Protein AF-A0A286EED9-F1 (afdb_monomer)

Solvent-accessible surface area (backbone atoms only — not comparable to full-atom values): 3875 Å² total; per-residue (Å²): 80,49,45,64,59,52,50,52,52,52,55,52,17,68,71,40,98,52,33,73,62,41,46,54,52,50,52,59,48,54,76,74,42,68,72,40,77,76,44,75,68,56,48,51,54,49,50,53,54,49,54,56,29,54,76,66,75,47,80,73,83,77,88,80,127

Structure (mmCIF, N/CA/C/O backbone):
data_AF-A0A286EED9-F1
#
_entry.id   AF-A0A286EED9-F1
#
loop_
_atom_site.group_PDB
_atom_site.id
_atom_site.type_symbol
_atom_site.label_atom_id
_atom_site.label_alt_id
_atom_site.label_comp_id
_atom_site.label_asym_id
_atom_site.label_entity_id
_atom_site.label_seq_id
_atom_site.pdbx_PDB_ins_code
_atom_site.Cartn_x
_atom_site.Cartn_y
_atom_site.Cartn_z
_atom_site.occupancy
_atom_site.B_iso_or_equiv
_atom_site.auth_seq_id
_atom_site.auth_comp_id
_atom_site.auth_asym_id
_atom_site.auth_atom_id
_atom_site.pdbx_PDB_model_num
ATOM 1 N N . MET A 1 1 ? -10.289 4.404 -5.196 1.00 84.00 1 MET A N 1
ATOM 2 C CA . MET A 1 1 ? -9.197 4.552 -4.207 1.00 84.00 1 MET A CA 1
ATOM 3 C C . MET A 1 1 ? -8.305 3.329 -4.314 1.00 84.00 1 MET A C 1
ATOM 5 O O . MET A 1 1 ? -8.849 2.243 -4.358 1.00 84.00 1 MET A O 1
ATOM 9 N N . SER A 1 2 ? -6.980 3.461 -4.408 1.00 91.00 2 SER A N 1
ATOM 10 C CA . SER A 1 2 ? -6.103 2.275 -4.436 1.00 91.00 2 SER A CA 1
ATOM 1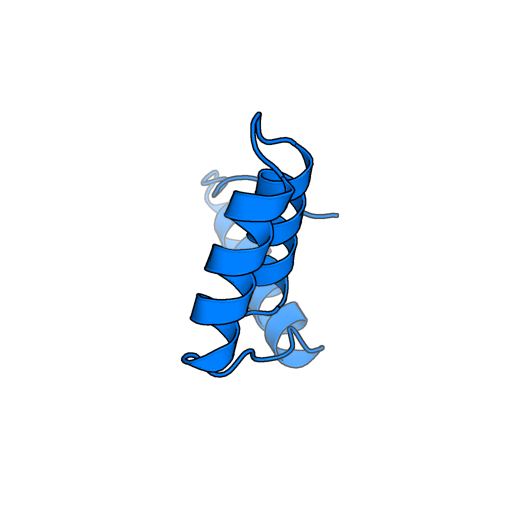1 C C . SER A 1 2 ? -6.071 1.590 -3.067 1.00 91.00 2 SER A C 1
ATOM 13 O O . SER A 1 2 ? -6.084 2.277 -2.041 1.00 91.00 2 SER A O 1
ATOM 15 N N . SER A 1 3 ? -5.971 0.261 -3.047 1.00 89.88 3 SER A N 1
ATOM 16 C CA . SER A 1 3 ? -5.755 -0.523 -1.827 1.00 89.88 3 SER A CA 1
ATOM 17 C C . SER A 1 3 ? -4.507 -0.090 -1.038 1.00 89.88 3 SER A C 1
ATOM 19 O O . SER A 1 3 ? -4.515 -0.176 0.188 1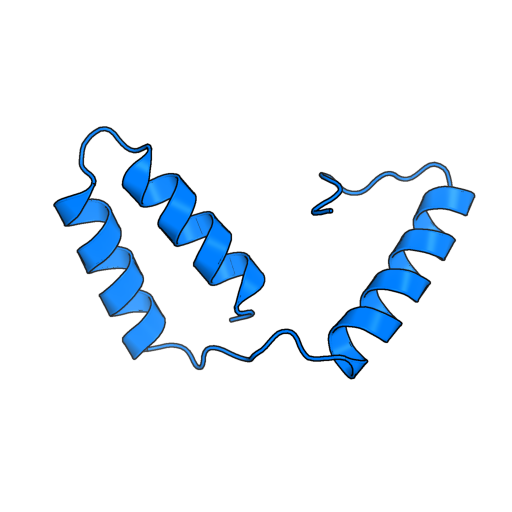.00 89.88 3 SER A O 1
ATOM 21 N N . ILE A 1 4 ? -3.486 0.477 -1.699 1.00 90.50 4 ILE A N 1
ATOM 22 C CA . ILE A 1 4 ? -2.304 1.061 -1.037 1.00 90.50 4 ILE A CA 1
ATOM 23 C C . ILE A 1 4 ? -2.700 2.240 -0.143 1.00 90.50 4 ILE A C 1
ATOM 25 O O . ILE A 1 4 ? -2.336 2.283 1.027 1.00 90.50 4 ILE A O 1
ATOM 29 N N . VAL A 1 5 ? -3.510 3.164 -0.668 1.00 91.94 5 VAL A N 1
ATOM 30 C CA . VAL A 1 5 ? -3.983 4.333 0.090 1.00 91.94 5 VAL A CA 1
ATOM 31 C C . VAL A 1 5 ? -4.862 3.891 1.258 1.00 91.94 5 VAL A C 1
ATOM 33 O O . VAL A 1 5 ? -4.741 4.420 2.359 1.00 91.94 5 VAL A O 1
ATOM 36 N N . LEU A 1 6 ? -5.722 2.890 1.045 1.00 90.50 6 LEU A N 1
ATOM 37 C CA . LEU A 1 6 ? -6.533 2.332 2.126 1.00 90.50 6 LEU A CA 1
ATOM 38 C C . LEU A 1 6 ? -5.658 1.722 3.231 1.00 90.50 6 LEU A C 1
ATOM 40 O O . LEU A 1 6 ? -5.923 1.954 4.408 1.00 90.50 6 LEU A O 1
ATOM 44 N N . SER A 1 7 ? -4.602 0.990 2.867 1.00 88.75 7 SER A N 1
ATOM 45 C CA . SER A 1 7 ? -3.657 0.411 3.827 1.00 88.75 7 SER A CA 1
ATOM 46 C C . SER A 1 7 ? -2.963 1.483 4.673 1.00 88.75 7 SER A C 1
ATOM 48 O O . SER A 1 7 ? -2.900 1.346 5.896 1.00 88.75 7 SER A O 1
ATOM 50 N N . GLU A 1 8 ? -2.517 2.585 4.063 1.00 93.00 8 GLU A N 1
ATOM 51 C CA . GLU A 1 8 ? -1.904 3.702 4.793 1.00 93.00 8 GLU A CA 1
ATOM 52 C C . GLU A 1 8 ? -2.890 4.396 5.739 1.00 93.00 8 GLU A C 1
ATOM 54 O O . GLU A 1 8 ? -2.533 4.720 6.875 1.00 93.00 8 GLU A O 1
ATOM 59 N N . LEU A 1 9 ? -4.140 4.588 5.304 1.00 93.06 9 LEU A N 1
ATOM 60 C CA . LEU A 1 9 ? -5.194 5.156 6.145 1.00 93.06 9 LEU A CA 1
ATOM 61 C C . LEU A 1 9 ? -5.480 4.265 7.358 1.00 93.06 9 LEU A C 1
ATOM 63 O O . LEU A 1 9 ? -5.558 4.773 8.477 1.00 93.06 9 LEU A O 1
ATOM 67 N N . LEU A 1 10 ? -5.595 2.950 7.155 1.00 92.31 10 LEU A N 1
ATOM 68 C CA . LEU A 1 10 ? -5.811 1.987 8.237 1.00 92.31 10 LEU A CA 1
ATOM 69 C C . LEU A 1 10 ? -4.633 1.980 9.217 1.00 92.31 10 LEU A C 1
ATOM 71 O O . LEU A 1 10 ? -4.844 2.093 10.422 1.00 92.31 10 LEU A O 1
ATOM 75 N N . TYR A 1 11 ? -3.395 1.947 8.719 1.00 92.94 11 TYR A N 1
ATOM 76 C CA . TYR A 1 11 ? -2.204 2.038 9.568 1.00 92.94 11 TYR A CA 1
ATOM 77 C C . TYR A 1 11 ? -2.168 3.343 10.380 1.00 92.94 11 TYR A C 1
ATOM 79 O O . TYR A 1 11 ? -1.886 3.333 11.581 1.00 92.94 11 TYR A O 1
ATOM 87 N N . GLY A 1 12 ? -2.498 4.473 9.749 1.00 92.69 12 GLY A N 1
ATOM 88 C CA . GLY A 1 12 ? -2.612 5.763 10.425 1.00 92.69 12 GLY A CA 1
ATOM 89 C C . GLY A 1 12 ? -3.705 5.782 11.497 1.00 92.69 12 GLY A C 1
ATOM 90 O O . GLY A 1 12 ? -3.498 6.357 12.566 1.00 92.69 12 GLY A O 1
ATOM 91 N N . ALA A 1 13 ? -4.841 5.125 11.249 1.00 93.94 13 ALA A N 1
ATOM 92 C CA . ALA A 1 13 ? -5.922 4.999 12.223 1.00 93.94 13 ALA A CA 1
ATOM 93 C C . ALA A 1 13 ? -5.528 4.152 13.433 1.00 93.94 13 ALA A C 1
ATOM 95 O O . ALA A 1 13 ? -5.770 4.587 14.560 1.00 93.94 13 ALA A O 1
ATOM 96 N N . GLU A 1 14 ? -4.868 3.014 13.223 1.00 92.69 14 GLU A N 1
ATOM 97 C CA . GLU A 1 14 ? -4.360 2.159 14.306 1.00 92.69 14 GLU A CA 1
ATOM 98 C C . GLU A 1 14 ? -3.335 2.886 15.185 1.00 92.69 14 GLU A C 1
ATOM 100 O O . GLU A 1 14 ? -3.310 2.721 16.403 1.00 92.69 14 GLU A O 1
ATOM 105 N N . LYS A 1 15 ? -2.514 3.752 14.581 1.00 94.44 15 LYS A N 1
ATOM 106 C CA . LYS A 1 15 ? -1.525 4.565 15.303 1.00 94.44 15 LYS A CA 1
ATOM 107 C C . LYS A 1 15 ? -2.122 5.818 15.969 1.00 94.44 15 LYS A C 1
ATOM 109 O O . LYS A 1 15 ? -1.422 6.494 16.720 1.00 94.44 15 LYS A O 1
ATOM 114 N N . SER A 1 16 ? -3.370 6.176 15.671 1.00 92.88 16 SER A N 1
ATOM 115 C CA . SER A 1 16 ? -3.983 7.416 16.164 1.00 92.88 16 SER A CA 1
ATOM 116 C C . SER A 1 16 ? -4.377 7.337 17.643 1.00 92.88 16 SER A C 1
ATOM 118 O O . SER A 1 16 ? -4.598 6.258 18.183 1.00 92.88 16 SER A O 1
ATOM 120 N N . ASP A 1 17 ? -4.565 8.491 18.287 1.00 93.94 17 ASP A N 1
ATOM 121 C CA . ASP A 1 17 ? -5.029 8.569 19.683 1.00 93.94 17 ASP A CA 1
ATOM 122 C C . ASP A 1 17 ? -6.472 8.053 19.875 1.00 93.94 17 ASP A C 1
ATOM 124 O O . ASP A 1 17 ? -6.917 7.815 20.999 1.00 93.94 17 ASP A O 1
ATOM 128 N N . THR A 1 18 ? -7.233 7.883 18.783 1.00 93.81 18 THR A N 1
ATOM 129 C CA . THR A 1 18 ? -8.623 7.397 18.809 1.00 93.81 18 THR A CA 1
ATOM 130 C C . THR A 1 18 ? -8.908 6.333 17.735 1.00 93.81 18 THR A C 1
ATOM 132 O O . THR A 1 18 ? -9.727 6.587 16.843 1.00 93.81 18 THR A O 1
ATOM 135 N N . PRO A 1 19 ? -8.313 5.126 17.814 1.00 92.75 19 PRO A N 1
ATOM 136 C CA . PRO A 1 19 ? -8.358 4.136 16.732 1.00 92.75 19 PRO A CA 1
ATOM 137 C C . PRO A 1 19 ? -9.772 3.750 16.292 1.00 92.75 19 PRO A C 1
ATOM 139 O O . PRO A 1 19 ? -10.095 3.812 15.111 1.00 92.75 19 PRO A O 1
ATOM 142 N N . THR A 1 20 ? -10.672 3.466 17.238 1.00 94.25 20 THR A N 1
ATOM 143 C CA . THR A 1 20 ? -12.053 3.047 16.934 1.00 94.25 20 THR A CA 1
ATOM 144 C C . THR A 1 20 ? -12.836 4.094 16.136 1.00 94.25 20 THR A C 1
ATOM 146 O O . THR A 1 20 ? -13.604 3.748 15.243 1.00 94.25 20 THR A O 1
ATOM 149 N N . LYS A 1 21 ? -12.642 5.387 16.436 1.00 94.69 21 LYS A N 1
ATOM 150 C CA . LYS A 1 21 ? -13.310 6.475 15.703 1.00 94.69 21 LYS A CA 1
ATOM 151 C C . LYS A 1 21 ? -12.705 6.647 14.314 1.00 94.69 21 LYS A C 1
ATOM 153 O O . LYS A 1 21 ? -13.443 6.814 13.347 1.00 94.69 21 LYS A O 1
ATOM 158 N N . SER A 1 22 ? -11.378 6.595 14.225 1.00 92.88 22 SER A N 1
ATOM 159 C CA . SER A 1 22 ? -10.642 6.720 12.967 1.00 92.88 22 SER A CA 1
ATOM 160 C C . SER A 1 22 ? -11.000 5.595 11.991 1.00 92.88 22 SER A C 1
ATOM 162 O O . SER A 1 22 ? -11.297 5.870 10.831 1.00 92.88 22 SER A O 1
ATOM 164 N N . LEU A 1 23 ? -11.069 4.348 12.469 1.00 94.00 23 LEU A N 1
ATOM 165 C CA . LEU A 1 23 ? -11.465 3.189 11.666 1.00 94.00 23 LEU A CA 1
ATOM 166 C C . LEU A 1 23 ? -12.898 3.318 11.141 1.00 94.00 23 LEU A C 1
ATOM 168 O O . LEU A 1 23 ? -13.110 3.178 9.942 1.00 94.00 23 LEU A O 1
ATOM 172 N N . ALA A 1 24 ? -13.860 3.693 11.991 1.00 94.31 24 ALA A N 1
ATOM 173 C CA . ALA A 1 24 ? -15.251 3.872 11.566 1.00 94.31 24 ALA A CA 1
ATOM 174 C C . ALA A 1 24 ? -15.403 4.942 10.465 1.00 94.31 24 ALA A C 1
ATOM 176 O O . ALA A 1 24 ? -16.206 4.794 9.540 1.00 94.31 24 ALA A O 1
ATOM 177 N N . LEU A 1 25 ? -14.614 6.022 10.530 1.00 93.94 25 LEU A N 1
ATOM 178 C CA . LEU A 1 25 ? -14.592 7.042 9.479 1.00 93.94 25 LEU A CA 1
ATOM 179 C C . LEU A 1 25 ? -14.005 6.498 8.172 1.00 93.94 25 LEU A C 1
ATOM 181 O O . LEU A 1 25 ? -14.581 6.740 7.110 1.00 93.94 25 LEU A O 1
ATOM 185 N N . ILE A 1 26 ? -12.908 5.742 8.238 1.00 93.25 26 ILE A N 1
ATOM 186 C CA . ILE A 1 26 ? -12.280 5.129 7.058 1.00 93.25 26 ILE A CA 1
ATOM 187 C C . ILE A 1 26 ? -13.205 4.093 6.417 1.00 93.25 26 ILE A C 1
ATOM 189 O O . ILE A 1 26 ? -13.366 4.104 5.200 1.00 93.25 26 ILE A O 1
ATOM 193 N N . GLU A 1 27 ? -13.874 3.255 7.208 1.00 91.25 27 GLU A N 1
ATOM 194 C CA . GLU A 1 27 ? -14.880 2.309 6.713 1.00 91.25 27 GLU A CA 1
ATOM 195 C C . GLU A 1 27 ? -16.030 3.042 6.013 1.00 91.25 27 GLU A C 1
ATOM 197 O O . GLU A 1 27 ? -16.434 2.667 4.912 1.00 91.25 27 GLU A O 1
ATOM 202 N N . SER A 1 28 ? -16.514 4.146 6.594 1.00 92.19 28 SER A N 1
ATOM 203 C CA . SER A 1 28 ? -17.571 4.956 5.977 1.00 92.19 28 SER A CA 1
ATOM 204 C C . SER A 1 28 ? -17.141 5.608 4.655 1.00 92.19 28 SER A C 1
ATOM 206 O O . SER A 1 28 ? -17.971 5.801 3.761 1.00 92.19 28 SER A O 1
ATOM 208 N N . LEU A 1 29 ? -15.851 5.933 4.518 1.00 90.44 29 LEU A N 1
ATOM 209 C CA . LEU A 1 29 ? -15.252 6.455 3.293 1.00 90.44 29 LEU A CA 1
ATOM 210 C C . LEU A 1 29 ? -15.125 5.344 2.241 1.00 90.44 29 LEU A C 1
ATOM 212 O O . LEU A 1 29 ? -15.566 5.526 1.107 1.00 90.44 29 LEU A O 1
ATOM 216 N N . ALA A 1 30 ? -14.588 4.184 2.624 1.00 89.88 30 ALA A N 1
ATOM 217 C CA . ALA A 1 30 ? -14.444 3.017 1.754 1.00 89.88 30 ALA A CA 1
ATOM 218 C C . ALA A 1 30 ? -15.799 2.467 1.278 1.00 89.88 30 ALA A C 1
ATOM 220 O O . ALA A 1 30 ? -15.902 1.971 0.165 1.00 89.88 30 ALA A O 1
ATOM 221 N N . ALA A 1 31 ? -16.869 2.626 2.061 1.00 91.88 31 ALA A N 1
ATOM 222 C CA . ALA A 1 31 ? -18.220 2.257 1.639 1.00 91.88 31 ALA A CA 1
ATOM 223 C C . ALA A 1 31 ? -18.778 3.138 0.502 1.00 91.88 31 ALA A C 1
ATOM 225 O O . ALA A 1 31 ? -19.740 2.753 -0.161 1.00 91.88 31 ALA A O 1
ATOM 226 N N . ARG A 1 32 ? -18.220 4.338 0.291 1.00 92.44 32 ARG A N 1
ATOM 227 C CA . ARG A 1 32 ? -18.696 5.315 -0.707 1.00 92.44 32 ARG A CA 1
ATOM 228 C C . ARG A 1 32 ? -17.788 5.433 -1.925 1.00 92.44 32 ARG A C 1
ATOM 230 O O . ARG A 1 32 ? -18.221 5.973 -2.940 1.00 92.44 32 ARG A O 1
ATOM 237 N N . LEU A 1 33 ? -16.541 4.984 -1.819 1.00 90.50 33 LEU A N 1
ATOM 238 C CA . LEU A 1 33 ? -15.584 4.980 -2.917 1.00 90.50 33 LEU A CA 1
ATOM 239 C C . LEU A 1 33 ? -15.245 3.547 -3.294 1.00 90.50 33 LEU A C 1
ATOM 241 O O . LEU A 1 33 ? -14.929 2.735 -2.436 1.00 90.50 33 LEU A O 1
ATOM 245 N N . GLU A 1 34 ? -15.205 3.265 -4.590 1.00 90.31 34 GLU A N 1
ATOM 246 C CA . GLU A 1 34 ? -14.660 2.003 -5.074 1.00 90.31 34 GLU A CA 1
ATOM 247 C C . GLU A 1 34 ? -13.188 1.879 -4.661 1.00 90.31 34 GLU A C 1
ATOM 249 O O . GLU A 1 34 ? -12.379 2.781 -4.919 1.00 90.31 34 GLU A O 1
ATOM 254 N N . VAL A 1 35 ? -12.845 0.778 -3.995 1.00 88.25 35 VAL A N 1
ATOM 255 C CA . VAL A 1 35 ? -11.463 0.427 -3.674 1.00 88.25 35 VAL A CA 1
ATOM 256 C C . VAL A 1 35 ? -10.962 -0.501 -4.772 1.00 88.25 35 VAL A C 1
ATOM 258 O O . VAL A 1 35 ? -11.518 -1.572 -4.975 1.00 88.25 35 VAL A O 1
ATOM 261 N N . LEU A 1 36 ? -9.938 -0.056 -5.493 1.00 92.00 36 LEU A N 1
ATOM 262 C CA . LEU A 1 36 ? -9.310 -0.791 -6.580 1.00 92.00 36 LEU A CA 1
ATOM 263 C C . LEU A 1 36 ? -8.051 -1.470 -6.059 1.00 92.00 36 LEU A C 1
ATOM 265 O O . LEU A 1 36 ? -7.213 -0.827 -5.411 1.00 92.00 36 LEU A O 1
ATOM 269 N N . ASP A 1 37 ? -7.911 -2.747 -6.386 1.00 89.75 37 ASP A N 1
ATOM 270 C CA . ASP A 1 37 ? -6.713 -3.504 -6.071 1.00 89.75 37 ASP A CA 1
ATOM 271 C C . ASP A 1 37 ? -5.504 -2.927 -6.806 1.00 89.75 37 ASP A C 1
ATOM 273 O O . ASP A 1 37 ? -5.568 -2.520 -7.968 1.00 89.75 37 ASP A O 1
ATOM 277 N N . PHE A 1 38 ? -4.379 -2.869 -6.102 1.00 89.81 38 PHE A N 1
ATOM 278 C CA . PHE A 1 38 ? -3.093 -2.584 -6.714 1.00 89.81 38 PHE A CA 1
ATOM 279 C C . PHE A 1 38 ? -2.543 -3.879 -7.319 1.00 89.81 38 PHE A C 1
ATOM 281 O O . PHE A 1 38 ? -1.834 -4.636 -6.658 1.00 89.81 38 PHE A O 1
ATOM 288 N N . ASP A 1 39 ? -2.960 -4.155 -8.551 1.00 89.94 39 ASP A N 1
ATOM 289 C CA . ASP A 1 39 ? -2.632 -5.374 -9.286 1.00 89.94 39 ASP A CA 1
ATOM 290 C C . ASP A 1 39 ? -1.242 -5.333 -9.956 1.00 89.94 39 ASP A C 1
ATOM 292 O O . ASP A 1 39 ? -0.499 -4.350 -9.872 1.00 89.94 39 ASP A O 1
ATOM 296 N N . GLU A 1 40 ? -0.876 -6.422 -10.639 1.00 91.56 40 GLU A N 1
ATOM 297 C CA . GLU A 1 40 ? 0.415 -6.555 -11.330 1.00 91.56 40 GLU A CA 1
ATOM 298 C C . GLU A 1 40 ? 0.634 -5.477 -12.405 1.00 91.56 40 GLU A C 1
ATOM 300 O O . GLU A 1 40 ? 1.759 -5.017 -12.606 1.00 91.56 40 GLU A O 1
ATOM 305 N N . ASN A 1 41 ? -0.431 -5.031 -13.076 1.00 91.56 41 ASN A N 1
ATOM 306 C CA . ASN A 1 41 ? -0.348 -4.020 -14.127 1.00 91.56 41 ASN A CA 1
ATOM 307 C C . ASN A 1 41 ? -0.109 -2.620 -13.536 1.00 91.56 41 ASN A C 1
ATOM 309 O O . ASN A 1 41 ? 0.734 -1.860 -14.021 1.00 91.56 41 ASN A O 1
ATOM 313 N N . ALA A 1 42 ? -0.806 -2.282 -12.449 1.00 89.44 42 ALA A N 1
ATOM 314 C CA . ALA A 1 42 ? -0.555 -1.066 -11.683 1.00 89.44 42 ALA A CA 1
ATOM 315 C C . ALA A 1 42 ? 0.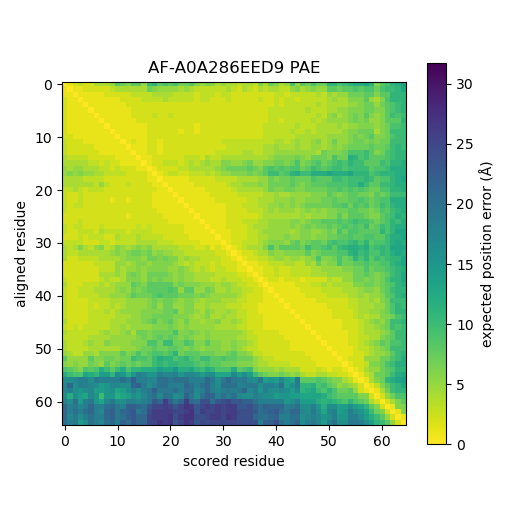864 -1.063 -11.089 1.00 89.44 42 ALA A C 1
ATOM 317 O O . ALA A 1 42 ? 1.546 -0.032 -11.116 1.00 89.44 42 ALA A O 1
ATOM 318 N N . ALA A 1 43 ? 1.340 -2.219 -10.616 1.00 88.69 43 ALA A N 1
ATOM 319 C CA . ALA A 1 43 ? 2.698 -2.393 -10.116 1.00 88.69 43 ALA A CA 1
ATOM 320 C C . ALA A 1 43 ? 3.756 -2.168 -11.206 1.00 88.69 43 ALA A C 1
ATOM 322 O O . ALA A 1 43 ? 4.703 -1.411 -10.979 1.00 88.69 43 ALA A O 1
ATOM 323 N N . ALA A 1 44 ? 3.575 -2.754 -12.394 1.00 92.12 44 ALA A N 1
ATOM 324 C CA . ALA A 1 44 ? 4.494 -2.597 -13.520 1.00 92.12 44 ALA A CA 1
ATOM 325 C C . ALA A 1 44 ? 4.624 -1.127 -13.956 1.00 92.12 44 ALA A C 1
ATOM 327 O O . ALA A 1 44 ? 5.737 -0.600 -14.023 1.00 92.12 44 ALA A O 1
ATOM 328 N N . HIS A 1 45 ? 3.498 -0.431 -14.157 1.00 90.94 45 HIS A N 1
ATOM 329 C CA . HIS A 1 45 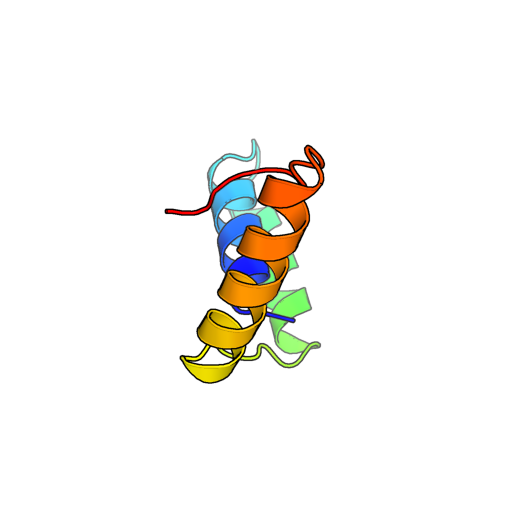? 3.511 0.992 -14.511 1.00 90.94 45 HIS A CA 1
ATOM 330 C C . HIS A 1 45 ? 4.126 1.866 -13.408 1.00 90.94 45 HIS A C 1
ATOM 332 O O . HIS A 1 45 ? 4.899 2.783 -13.688 1.00 90.94 45 HIS A O 1
ATOM 338 N N . SER A 1 46 ? 3.822 1.580 -12.138 1.00 87.69 46 SER A N 1
ATOM 339 C CA . SER A 1 46 ? 4.412 2.298 -11.002 1.00 87.69 46 SER A CA 1
ATOM 340 C C . SER A 1 46 ? 5.934 2.123 -10.952 1.00 87.69 46 SER A C 1
ATOM 342 O O . SER A 1 46 ? 6.660 3.095 -10.735 1.00 87.69 46 SER A O 1
ATOM 344 N N . ALA A 1 47 ? 6.436 0.910 -11.205 1.00 87.38 47 ALA A N 1
ATOM 345 C CA . ALA A 1 47 ? 7.867 0.619 -11.239 1.00 87.38 47 ALA A CA 1
ATOM 346 C C . ALA A 1 47 ? 8.588 1.373 -12.366 1.00 87.38 47 ALA A C 1
ATOM 348 O O . ALA A 1 47 ? 9.649 1.954 -12.127 1.00 87.38 47 ALA A O 1
ATOM 349 N N . GLU A 1 48 ? 7.999 1.426 -13.563 1.00 91.44 48 GLU A N 1
ATOM 350 C CA . GLU A 1 48 ? 8.537 2.194 -14.689 1.00 91.44 48 GLU A CA 1
ATOM 351 C C . GLU A 1 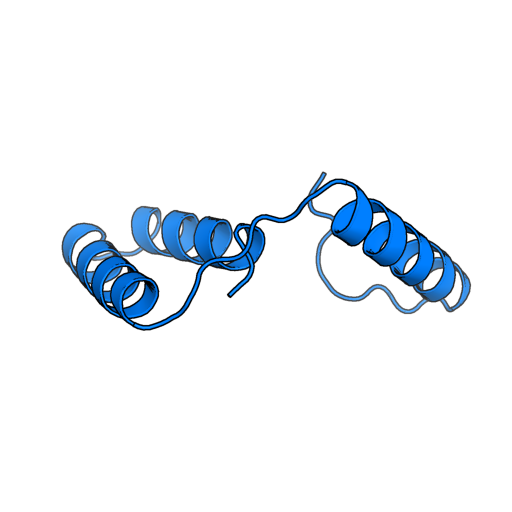48 ? 8.650 3.687 -14.345 1.00 91.44 48 GLU A C 1
ATOM 353 O O . GLU A 1 48 ? 9.728 4.279 -14.454 1.00 91.44 48 GLU A O 1
ATOM 358 N N . ILE A 1 49 ? 7.566 4.284 -13.837 1.00 88.69 49 ILE A N 1
ATOM 359 C CA . ILE A 1 49 ? 7.538 5.700 -13.442 1.00 88.69 49 ILE A CA 1
ATOM 360 C C . ILE A 1 49 ? 8.586 5.980 -12.357 1.00 88.69 49 ILE A C 1
ATOM 362 O O . ILE A 1 49 ? 9.317 6.970 -12.435 1.00 88.69 49 ILE A O 1
ATOM 366 N N . ARG A 1 50 ? 8.700 5.104 -11.352 1.00 84.19 50 ARG A N 1
ATOM 367 C CA . ARG A 1 50 ? 9.693 5.235 -10.274 1.00 84.19 50 ARG A CA 1
ATOM 368 C C . ARG A 1 50 ? 11.124 5.154 -10.801 1.00 84.19 50 ARG A C 1
ATOM 370 O O . ARG A 1 50 ? 11.956 5.957 -10.381 1.00 84.19 50 ARG A O 1
ATOM 377 N N . ALA A 1 51 ? 11.411 4.240 -11.727 1.00 86.81 51 ALA A N 1
ATOM 378 C CA . ALA A 1 51 ? 12.730 4.128 -12.346 1.00 86.81 51 ALA A CA 1
ATOM 379 C C . ALA A 1 51 ? 13.099 5.404 -13.119 1.00 86.81 51 ALA A C 1
ATOM 381 O O . ALA A 1 51 ? 14.222 5.902 -13.004 1.00 86.81 51 ALA A O 1
ATOM 382 N N . GLU A 1 52 ? 12.147 5.982 -13.852 1.00 87.69 52 GLU A N 1
ATOM 383 C CA . GLU A 1 52 ? 12.346 7.240 -14.574 1.00 87.69 52 GLU A CA 1
ATOM 384 C C . GLU A 1 52 ? 12.542 8.442 -13.639 1.00 87.69 52 GLU A C 1
ATOM 386 O O . GLU A 1 52 ? 13.389 9.302 -13.894 1.00 87.69 52 GLU A O 1
ATOM 391 N N . LEU A 1 53 ? 11.809 8.502 -12.528 1.00 84.38 53 LEU A N 1
ATOM 392 C CA . LEU A 1 53 ? 11.964 9.558 -11.523 1.00 84.38 53 LEU A CA 1
ATOM 393 C C . LEU A 1 53 ? 13.288 9.451 -10.755 1.00 84.38 53 LEU A C 1
ATOM 395 O O . LEU A 1 53 ? 13.934 10.472 -10.501 1.00 84.38 53 LEU A O 1
ATOM 399 N N . ALA A 1 54 ? 13.738 8.229 -10.452 1.00 81.75 54 ALA A N 1
ATOM 400 C CA . ALA A 1 54 ? 15.032 7.981 -9.822 1.00 81.75 54 ALA A CA 1
ATOM 401 C C . ALA A 1 54 ? 16.193 8.473 -10.703 1.00 81.75 54 ALA A C 1
ATOM 403 O O . ALA A 1 54 ? 17.099 9.146 -10.209 1.00 81.75 54 ALA A O 1
ATOM 404 N N . LYS A 1 55 ? 16.128 8.234 -12.022 1.00 81.81 55 LYS A N 1
ATOM 405 C CA . LYS A 1 55 ? 17.103 8.771 -12.993 1.00 81.81 55 LYS A CA 1
ATOM 406 C C . LYS A 1 55 ? 17.133 10.302 -13.017 1.00 81.81 55 LYS A C 1
ATOM 408 O O . LYS A 1 55 ? 18.180 10.889 -13.271 1.00 81.81 55 LYS A O 1
ATOM 413 N N . LYS A 1 56 ? 15.998 10.952 -12.744 1.00 81.38 56 LYS A N 1
ATOM 414 C CA . LYS A 1 56 ? 15.848 12.418 -12.722 1.00 81.38 56 LYS A CA 1
ATOM 415 C C . LYS A 1 56 ? 16.181 13.049 -11.361 1.00 81.38 56 LYS A C 1
ATOM 417 O O . LYS A 1 56 ? 15.926 14.237 -11.179 1.00 81.38 56 LYS A O 1
ATOM 422 N N . ALA A 1 57 ? 16.728 12.273 -10.417 1.00 71.12 57 ALA A 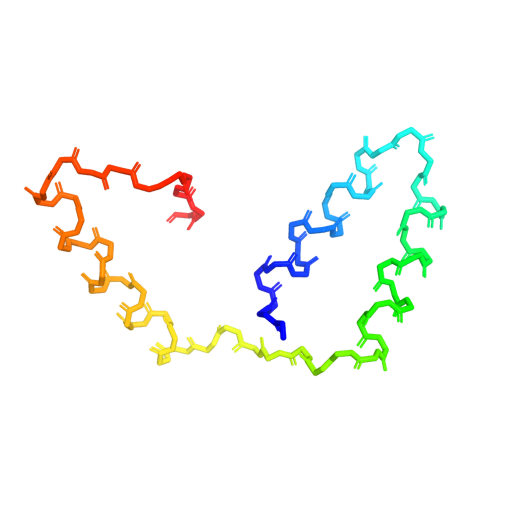N 1
ATOM 423 C CA . ALA A 1 57 ? 17.022 12.697 -9.044 1.00 71.12 57 ALA A CA 1
ATOM 424 C C . ALA A 1 57 ? 15.817 13.355 -8.338 1.00 71.12 57 ALA A C 1
ATOM 426 O O . ALA A 1 57 ? 15.982 14.242 -7.502 1.00 71.12 57 ALA A O 1
ATOM 427 N N . HIS A 1 58 ? 14.600 12.917 -8.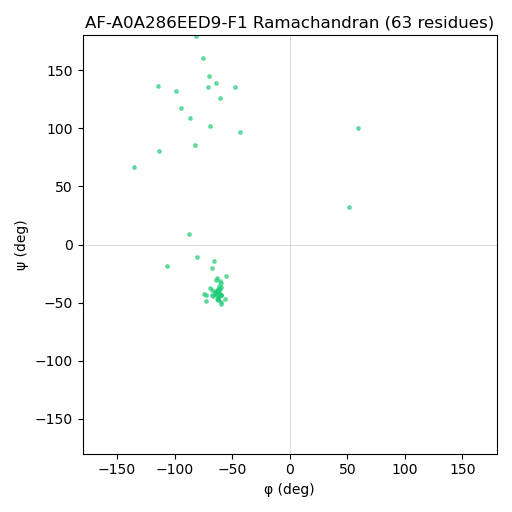680 1.00 66.06 58 HIS A N 1
ATOM 428 C CA . HIS A 1 58 ? 13.357 13.388 -8.075 1.00 66.06 58 HIS A CA 1
ATOM 429 C C . HIS A 1 58 ? 12.710 12.242 -7.288 1.00 66.06 58 HIS A C 1
ATOM 431 O O . HIS A 1 58 ? 11.806 11.573 -7.793 1.00 66.06 58 HIS A O 1
ATOM 437 N N . PRO A 1 59 ? 13.178 11.962 -6.059 1.00 61.97 59 PRO A N 1
ATOM 438 C CA . PRO A 1 59 ? 12.517 10.992 -5.205 1.00 61.97 59 PRO A CA 1
ATOM 439 C C . PRO A 1 59 ? 11.168 11.571 -4.764 1.00 61.97 59 PRO A C 1
ATOM 441 O O . PRO A 1 59 ? 11.097 12.428 -3.885 1.00 61.97 59 PRO A O 1
ATOM 444 N N . LEU A 1 60 ? 10.085 11.113 -5.391 1.00 65.75 60 LEU A N 1
ATOM 445 C CA . LEU A 1 60 ? 8.756 11.265 -4.810 1.00 65.75 60 LEU A CA 1
ATOM 446 C C . LEU A 1 60 ? 8.663 10.328 -3.601 1.00 65.75 60 LEU A C 1
ATOM 448 O O . LEU A 1 60 ? 9.153 9.200 -3.641 1.00 65.75 60 LEU A O 1
ATOM 452 N N . GLY A 1 61 ? 8.111 10.855 -2.510 1.00 54.78 61 GLY A N 1
ATOM 453 C CA . GLY A 1 61 ? 8.170 10.278 -1.173 1.00 54.78 61 GLY A CA 1
ATOM 454 C C . GLY A 1 61 ? 7.843 8.784 -1.082 1.00 54.78 61 GLY A C 1
ATOM 455 O O . GLY A 1 61 ? 6.858 8.308 -1.631 1.00 54.78 61 GLY A O 1
ATOM 456 N N . ILE A 1 62 ? 8.702 8.122 -0.305 1.00 48.97 62 ILE A N 1
ATOM 457 C CA . ILE A 1 62 ? 8.604 6.814 0.354 1.00 48.97 62 ILE A CA 1
ATOM 458 C C . ILE A 1 62 ? 8.381 5.597 -0.562 1.00 48.97 62 ILE A C 1
ATOM 460 O O . ILE A 1 62 ? 7.287 5.219 -0.972 1.00 48.97 62 ILE A O 1
ATOM 464 N N . MET A 1 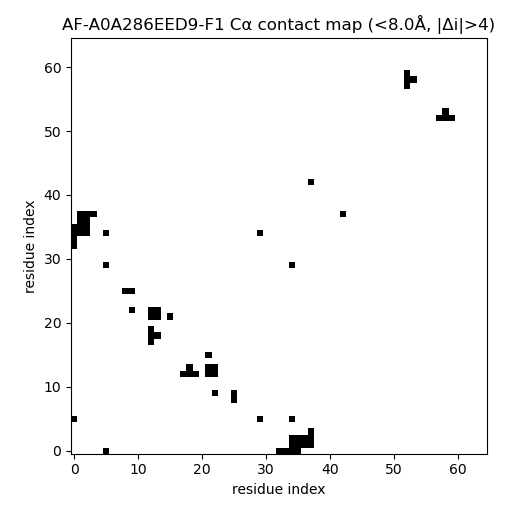63 ? 9.515 4.932 -0.773 1.00 51.44 63 MET A N 1
ATOM 465 C CA . MET A 1 63 ? 9.704 3.505 -1.011 1.00 51.44 63 MET A CA 1
ATOM 466 C C . MET A 1 63 ? 8.839 2.662 -0.057 1.00 51.44 63 MET A C 1
ATOM 468 O O . MET A 1 63 ? 9.203 2.428 1.091 1.00 51.44 63 MET A O 1
ATOM 472 N N . MET A 1 64 ? 7.676 2.223 -0.533 1.00 43.09 64 MET A N 1
ATOM 473 C CA . MET A 1 64 ? 6.982 1.053 0.008 1.00 43.09 64 MET A CA 1
ATOM 474 C C . MET A 1 64 ? 7.533 -0.180 -0.717 1.00 43.09 64 MET A C 1
ATOM 476 O O . MET A 1 64 ? 7.262 -0.341 -1.911 1.00 43.09 64 MET A O 1
ATOM 480 N N . CYS A 1 65 ? 8.309 -0.944 0.063 1.00 42.75 65 CYS A N 1
ATOM 481 C CA . CYS A 1 65 ? 9.058 -2.186 -0.182 1.00 42.75 65 CYS A CA 1
ATOM 482 C C . CYS A 1 65 ? 10.259 -2.129 -1.138 1.00 42.75 65 CYS A C 1
ATOM 484 O O . CYS A 1 65 ? 10.089 -1.819 -2.336 1.00 42.75 65 CYS A O 1
#

Mean predicted aligned error: 6.21 Å

Secondary structure (DSSP, 8-state):
-BHHHHHHHHHHHHTSS-HHHHHHHHHHHHTTSPPBP--HHHHHHHHHHHHHHHHTT---S----

pLDDT: mean 85.76, std 12.77, range [42.75, 94.69]

Radius of gyration: 14.82 Å; Cα 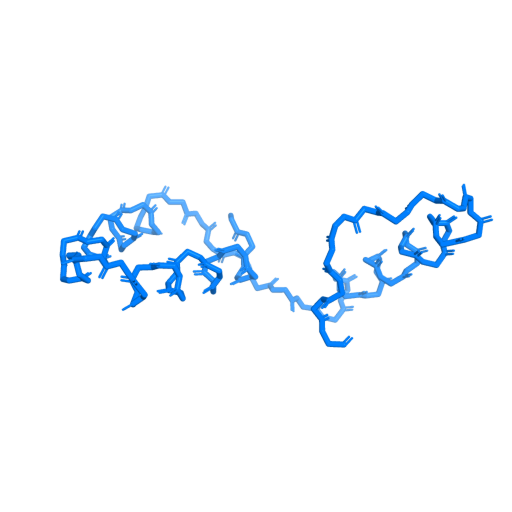contacts (8 Å, |Δi|>4): 34; chains: 1; bounding box: 36×20×34 Å

InterPro domains:
  IPR002716 PIN domain [PF01850] (1-54)
  IPR029060 PIN-like domain superfamily [SSF88723] (1-62)

Foldseek 3Di:
DEPVVLVVQLVVLVVDPHNVVSVVVSVVVCVVDPYDYCDPVVVVVVVVVCVVCVVVVNDDDDDPD

Sequence (65 aa):
MSSIVLSELLYGAEKSDTPTKSLALIESLAARLEVLDFDENAAAHSAEIRAELAKKAHPLGIMMC

Nearest PDB structures (foldseek):
  5ecw-assembly1_B  TM=9.887E-01  e=6.272E-05  Shigella flexneri
  5ecw-assembly1_A  TM=9.827E-01  e=5.860E-05  Shigella flexneri
  6nkl-assembly1_A  TM=8.896E-01  e=3.665E-03  Haemophilus influenzae
  3zvk-assembly1_D  TM=9.409E-01  e=4.492E-03  Rickettsia felis
  3zvk-assembly1_B  TM=9.438E-01  e=6.304E-03  Rickettsia felis

Organism: NCBI:txid1120981